Protein AF-A0A4Q5SXL4-F1 (afdb_monomer)

Nearest PDB structures (foldseek):
  1yqf-assembly2_E  TM=4.580E-01  e=1.972E+00  Leishmania major
  8h2d-assembly2_B-2  TM=3.718E-01  e=1.495E+00  Mycobacterium tuberculosis H37Rv
  8h8p-assembly1_D  TM=5.482E-01  e=9.285E+00  Candida parapsilosis
  5nro-assembly1_A  TM=2.969E-01  e=9.088E-01  Escherichia coli
  4b9q-assembly4_D  TM=2.934E-01  e=1.866E+00  Escherichia coli

Mean predicted aligned error: 4.13 Å

Structure (mmCIF, N/CA/C/O backbone):
data_AF-A0A4Q5SXL4-F1
#
_entry.id   AF-A0A4Q5SXL4-F1
#
loop_
_atom_site.group_PDB
_atom_site.id
_atom_site.type_symbol
_atom_site.label_atom_id
_atom_site.label_alt_id
_atom_site.label_comp_id
_atom_site.label_asym_id
_atom_site.label_entity_id
_atom_site.label_seq_id
_atom_site.pdbx_PDB_ins_code
_atom_site.Cartn_x
_atom_site.Cartn_y
_atom_site.Cartn_z
_atom_site.occupancy
_atom_site.B_iso_or_equiv
_atom_site.auth_seq_id
_atom_site.auth_comp_id
_atom_site.auth_asym_id
_atom_site.auth_atom_id
_atom_site.pdbx_PDB_model_num
ATOM 1 N N . MET A 1 1 ? 24.345 6.153 -5.750 1.00 40.06 1 MET A N 1
ATOM 2 C CA . MET A 1 1 ? 23.360 6.690 -4.787 1.00 40.06 1 MET A CA 1
ATOM 3 C C . MET A 1 1 ? 22.480 5.534 -4.350 1.00 40.06 1 MET A C 1
ATOM 5 O O . MET A 1 1 ? 22.022 4.790 -5.207 1.00 40.06 1 MET A O 1
ATOM 9 N N . SER A 1 2 ? 22.357 5.299 -3.044 1.00 46.81 2 SER A N 1
ATOM 10 C CA . SER A 1 2 ? 21.517 4.227 -2.499 1.00 46.81 2 SER A CA 1
ATOM 11 C C . SER A 1 2 ? 20.056 4.600 -2.736 1.00 46.81 2 SER A C 1
ATOM 13 O O . SER A 1 2 ? 19.546 5.466 -2.034 1.00 46.81 2 SER A O 1
ATOM 15 N N . HIS A 1 3 ? 19.411 3.990 -3.732 1.00 60.66 3 HIS A N 1
ATOM 16 C CA . HIS A 1 3 ? 17.972 4.138 -3.949 1.00 60.66 3 HIS A CA 1
ATOM 17 C C . HIS A 1 3 ? 17.266 3.719 -2.657 1.00 60.66 3 HIS A C 1
ATOM 19 O O . HIS A 1 3 ? 17.535 2.629 -2.144 1.00 60.66 3 HIS A O 1
ATOM 25 N N . ASN A 1 4 ? 16.437 4.587 -2.082 1.00 66.44 4 ASN A N 1
ATOM 26 C CA . ASN A 1 4 ? 15.798 4.277 -0.813 1.00 66.44 4 ASN A CA 1
ATOM 27 C C . ASN A 1 4 ? 14.870 3.069 -1.014 1.00 66.44 4 ASN A C 1
ATOM 29 O O . ASN A 1 4 ? 13.948 3.111 -1.827 1.00 66.44 4 ASN A O 1
ATOM 33 N N . ILE A 1 5 ? 15.173 1.970 -0.325 1.00 85.12 5 ILE A N 1
ATOM 34 C CA . ILE A 1 5 ? 14.430 0.709 -0.422 1.00 85.12 5 ILE A CA 1
ATOM 35 C C . ILE A 1 5 ? 13.224 0.676 0.525 1.00 85.12 5 ILE A C 1
ATOM 37 O O . ILE A 1 5 ? 12.421 -0.249 0.425 1.00 85.12 5 ILE A O 1
ATOM 41 N N . TYR A 1 6 ? 13.070 1.678 1.399 1.00 92.31 6 TYR A N 1
ATOM 42 C CA . TYR A 1 6 ? 11.965 1.784 2.349 1.00 92.31 6 TYR A CA 1
ATOM 43 C C . TYR A 1 6 ? 11.374 3.190 2.384 1.00 92.31 6 TYR A C 1
ATOM 45 O O . TYR A 1 6 ? 12.096 4.178 2.485 1.00 92.31 6 TYR A O 1
ATOM 53 N N . PHE A 1 7 ? 10.053 3.294 2.404 1.00 95.69 7 PHE A N 1
ATOM 54 C CA . PHE A 1 7 ? 9.379 4.540 2.757 1.00 95.69 7 PHE A CA 1
ATOM 55 C C . PHE A 1 7 ? 8.067 4.248 3.475 1.00 95.69 7 PHE A C 1
ATOM 57 O O . PHE A 1 7 ? 7.548 3.137 3.398 1.00 95.69 7 PHE A O 1
ATOM 64 N N . SER A 1 8 ? 7.519 5.238 4.172 1.00 97.25 8 SER A N 1
ATOM 65 C CA . SER A 1 8 ? 6.174 5.154 4.732 1.00 97.25 8 SER A CA 1
ATOM 66 C C . SER A 1 8 ? 5.304 6.304 4.237 1.00 97.25 8 SER A C 1
ATOM 68 O O . SER A 1 8 ? 5.796 7.351 3.800 1.00 97.25 8 SER A O 1
ATOM 70 N N . ARG A 1 9 ? 3.986 6.093 4.256 1.00 97.62 9 ARG A N 1
ATOM 71 C CA . ARG A 1 9 ? 2.998 7.115 3.906 1.00 97.62 9 ARG A CA 1
ATOM 72 C C . ARG A 1 9 ? 1.775 6.998 4.800 1.00 97.62 9 ARG A C 1
ATOM 74 O O . ARG A 1 9 ? 1.230 5.912 4.984 1.00 97.62 9 ARG A O 1
ATOM 81 N N . ILE A 1 10 ? 1.306 8.137 5.304 1.00 97.88 10 ILE A N 1
ATOM 82 C CA . ILE A 1 10 ? 0.021 8.220 5.999 1.00 97.88 10 ILE A CA 1
ATOM 83 C C . ILE A 1 10 ? -1.088 8.293 4.948 1.00 97.88 10 ILE A C 1
ATOM 85 O O . ILE A 1 10 ? -1.137 9.226 4.147 1.00 97.88 10 ILE A O 1
ATOM 89 N N . ILE A 1 11 ? -1.981 7.306 4.947 1.00 97.81 11 ILE A N 1
ATOM 90 C CA . ILE A 1 11 ? -3.077 7.175 3.984 1.00 97.81 11 ILE A CA 1
ATOM 91 C C . ILE A 1 11 ? -4.392 7.016 4.747 1.00 97.81 11 ILE A C 1
ATOM 93 O O . ILE A 1 11 ? -4.480 6.275 5.729 1.00 97.81 11 ILE A O 1
ATOM 97 N N . LYS A 1 12 ? -5.438 7.717 4.293 1.00 96.75 12 LYS A N 1
ATOM 98 C CA . LYS A 1 12 ? -6.802 7.479 4.777 1.00 96.75 12 LYS A CA 1
ATOM 99 C C . LYS A 1 12 ? -7.302 6.145 4.223 1.00 96.75 12 LYS A C 1
ATOM 101 O O . LYS A 1 12 ? -7.397 5.998 3.006 1.00 96.75 12 LYS A O 1
ATOM 106 N N . ALA A 1 13 ? -7.644 5.220 5.113 1.00 96.62 13 ALA A N 1
ATOM 107 C CA . ALA A 1 13 ? -8.115 3.885 4.775 1.00 96.62 13 ALA A CA 1
ATOM 108 C C . ALA A 1 13 ? -9.257 3.496 5.730 1.00 96.62 13 ALA A C 1
ATOM 110 O O . ALA A 1 13 ? -9.066 3.396 6.948 1.00 96.62 13 ALA A O 1
ATOM 111 N N . GLY A 1 14 ? -10.468 3.362 5.180 1.00 92.81 14 GLY A N 1
ATOM 112 C CA . GLY A 1 14 ? -11.703 3.394 5.968 1.00 92.81 14 GLY A CA 1
ATOM 113 C C . GLY A 1 14 ? -11.877 4.742 6.685 1.00 92.81 14 GLY A C 1
ATOM 114 O O . GLY A 1 14 ? -11.636 5.807 6.107 1.00 92.81 14 GLY A O 1
ATOM 115 N N . ASP A 1 15 ? -12.234 4.695 7.968 1.00 93.81 15 ASP A N 1
ATOM 116 C CA . ASP A 1 15 ? -12.503 5.886 8.789 1.00 93.81 15 ASP A CA 1
ATOM 117 C C . ASP A 1 15 ? -11.263 6.471 9.485 1.00 93.81 15 ASP A C 1
ATOM 119 O O . ASP A 1 15 ? -11.371 7.398 10.288 1.00 93.81 15 ASP A O 1
ATOM 123 N N . ARG A 1 16 ? -10.066 5.940 9.206 1.00 94.56 16 ARG A N 1
ATOM 124 C CA . ARG A 1 16 ? -8.836 6.297 9.928 1.00 94.56 16 ARG A CA 1
ATOM 125 C C . ARG A 1 16 ? -7.711 6.691 8.983 1.00 94.56 16 ARG A C 1
ATOM 127 O O . ARG A 1 16 ? -7.666 6.273 7.828 1.00 94.56 16 ARG A O 1
ATOM 134 N N . GLN A 1 17 ? -6.773 7.475 9.505 1.00 97.38 17 GLN A N 1
ATOM 135 C CA . GLN A 1 17 ? -5.440 7.584 8.922 1.00 97.38 17 GLN A CA 1
ATOM 136 C C . GLN A 1 17 ? -4.582 6.435 9.447 1.00 97.38 17 GLN A C 1
ATOM 138 O O . GLN A 1 17 ? -4.572 6.171 10.651 1.00 97.38 17 GLN A O 1
ATOM 143 N N . ARG A 1 18 ? -3.892 5.744 8.543 1.00 97.38 18 ARG A N 1
ATOM 144 C CA . ARG A 1 18 ? -2.978 4.648 8.867 1.00 97.38 18 ARG A CA 1
ATOM 145 C C . ARG A 1 18 ? -1.642 4.894 8.188 1.00 97.38 18 ARG A C 1
ATOM 147 O O . ARG A 1 18 ? -1.603 5.403 7.069 1.00 97.38 18 ARG A O 1
ATOM 154 N N . 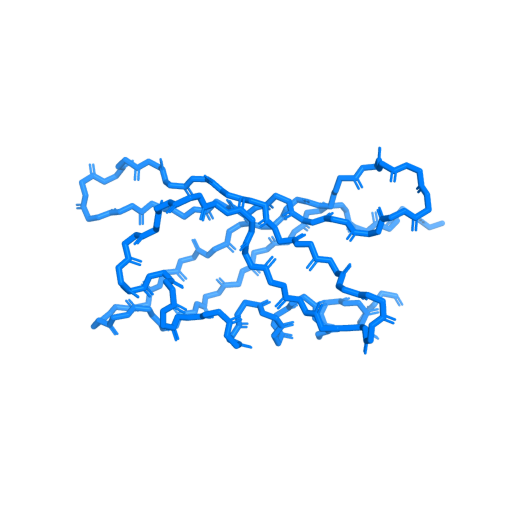GLU A 1 19 ? -0.562 4.536 8.865 1.00 97.94 19 GLU A N 1
ATOM 155 C CA . GLU A 1 19 ? 0.764 4.529 8.262 1.00 97.94 19 GLU A CA 1
ATOM 156 C C . GLU A 1 19 ? 0.972 3.204 7.532 1.00 97.94 19 GLU A C 1
ATOM 158 O O . GLU A 1 19 ? 0.956 2.136 8.145 1.00 97.94 19 GLU A O 1
ATOM 163 N N . PHE A 1 20 ? 1.131 3.292 6.215 1.00 98.38 20 PHE A N 1
ATOM 164 C CA . PHE A 1 20 ? 1.526 2.175 5.374 1.00 98.38 20 PHE A CA 1
ATOM 165 C C . PHE A 1 20 ? 3.034 2.229 5.171 1.00 98.38 20 PHE A C 1
ATOM 167 O O . PHE A 1 20 ? 3.577 3.266 4.783 1.00 98.38 20 PHE A O 1
ATOM 174 N N . ASN A 1 21 ? 3.694 1.107 5.422 1.00 98.25 21 ASN A N 1
ATOM 175 C CA . ASN A 1 21 ? 5.123 0.925 5.235 1.00 98.25 21 ASN A CA 1
ATOM 176 C C . ASN A 1 21 ? 5.355 0.190 3.923 1.00 98.25 21 ASN A C 1
ATOM 178 O O . ASN A 1 21 ? 4.757 -0.853 3.688 1.00 98.25 21 ASN A O 1
ATOM 182 N N . PHE A 1 22 ? 6.235 0.721 3.088 1.00 97.38 22 PHE A N 1
ATOM 183 C CA . PHE A 1 22 ? 6.558 0.194 1.774 1.00 97.38 22 PHE A CA 1
ATOM 184 C C . PHE A 1 22 ? 8.019 -0.229 1.755 1.00 97.38 22 PHE A C 1
ATOM 186 O O . PHE A 1 22 ? 8.911 0.555 2.086 1.00 97.38 22 PHE A O 1
ATOM 193 N N . ARG A 1 23 ? 8.272 -1.457 1.316 1.00 95.12 23 ARG A N 1
ATOM 194 C CA . ARG A 1 23 ? 9.606 -1.999 1.079 1.00 95.12 23 ARG A CA 1
ATOM 195 C C . ARG A 1 23 ? 9.724 -2.409 -0.380 1.00 95.12 23 ARG A C 1
ATOM 197 O O . ARG A 1 23 ? 9.022 -3.312 -0.829 1.00 95.12 23 ARG A O 1
ATOM 204 N N . ARG A 1 24 ? 10.638 -1.787 -1.120 1.00 92.44 24 ARG A N 1
ATOM 205 C CA . ARG A 1 24 ? 10.969 -2.208 -2.485 1.00 92.44 24 ARG A CA 1
ATOM 206 C C . ARG A 1 24 ? 11.636 -3.583 -2.437 1.00 92.44 24 ARG A C 1
ATOM 208 O O . ARG A 1 24 ? 12.630 -3.765 -1.735 1.00 92.44 24 ARG A O 1
ATOM 215 N N . LEU A 1 25 ? 11.115 -4.535 -3.205 1.00 88.94 25 LEU A N 1
ATOM 216 C CA . LEU A 1 25 ? 11.692 -5.872 -3.320 1.00 88.94 25 LEU A CA 1
ATOM 217 C C . LEU A 1 25 ? 12.629 -5.944 -4.539 1.00 88.94 25 LEU A C 1
ATOM 219 O O . LEU A 1 25 ? 12.242 -5.513 -5.627 1.00 88.94 25 LEU A O 1
ATOM 223 N N . PRO A 1 26 ? 13.848 -6.492 -4.397 1.00 74.00 26 PRO A N 1
ATOM 224 C CA . PRO A 1 26 ? 14.747 -6.731 -5.519 1.00 74.00 26 PRO A CA 1
ATOM 225 C C . PRO A 1 26 ? 14.372 -8.053 -6.206 1.00 74.00 26 PRO A C 1
ATOM 227 O O . PRO A 1 26 ? 14.889 -9.108 -5.846 1.00 74.00 26 PRO A O 1
ATOM 230 N N . VAL A 1 27 ? 13.445 -8.025 -7.168 1.00 71.56 27 VAL A N 1
ATOM 231 C CA . VAL A 1 27 ? 13.019 -9.227 -7.910 1.00 71.56 27 VAL A CA 1
ATOM 232 C C . VAL A 1 27 ? 13.204 -9.006 -9.411 1.00 71.56 27 VAL A C 1
ATOM 234 O O . VAL A 1 27 ? 12.271 -8.638 -10.112 1.00 71.56 27 VAL A O 1
ATOM 237 N N . GLY A 1 28 ? 14.422 -9.243 -9.907 1.00 70.69 28 GLY A N 1
ATOM 238 C CA . GLY A 1 28 ? 14.746 -9.090 -11.331 1.00 70.69 28 GLY A CA 1
ATOM 239 C C . GLY A 1 28 ? 14.444 -7.683 -11.862 1.00 70.69 28 GLY A C 1
ATOM 240 O O . GLY A 1 28 ? 14.676 -6.697 -11.162 1.00 70.69 28 GLY A O 1
ATOM 241 N N . ASP A 1 29 ? 13.908 -7.614 -13.082 1.00 69.88 29 ASP A N 1
ATOM 242 C CA . ASP A 1 29 ? 13.459 -6.364 -13.714 1.00 69.88 29 ASP A CA 1
ATOM 243 C C . ASP A 1 29 ? 12.050 -5.927 -13.251 1.00 69.88 29 ASP A C 1
ATOM 245 O O . ASP A 1 29 ? 11.620 -4.806 -13.534 1.00 69.88 29 ASP A O 1
ATOM 249 N N . ASP A 1 30 ? 11.336 -6.777 -12.502 1.00 77.38 30 ASP A N 1
ATOM 250 C CA . ASP A 1 30 ? 10.002 -6.469 -11.988 1.00 77.38 30 ASP A CA 1
ATOM 251 C C . ASP A 1 30 ? 10.090 -5.571 -10.751 1.00 77.38 30 ASP A C 1
ATOM 2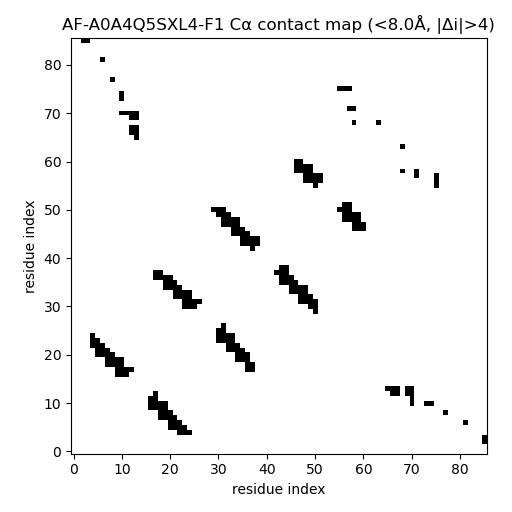53 O O . ASP A 1 30 ? 10.659 -5.927 -9.714 1.00 77.38 30 ASP A O 1
ATOM 257 N N . LEU A 1 31 ? 9.431 -4.414 -10.808 1.00 86.19 31 LEU A N 1
ATOM 258 C CA . LEU A 1 31 ? 9.315 -3.541 -9.648 1.00 86.19 31 LEU A CA 1
ATOM 259 C C . LEU A 1 31 ? 8.140 -3.983 -8.769 1.00 86.19 31 LEU A C 1
ATOM 261 O O . LEU A 1 31 ? 6.986 -3.977 -9.201 1.00 86.19 31 LEU A O 1
ATOM 265 N N . ARG A 1 32 ? 8.442 -4.346 -7.520 1.00 92.50 32 ARG A N 1
ATOM 266 C CA . ARG A 1 32 ? 7.459 -4.792 -6.524 1.00 92.50 32 ARG A CA 1
ATOM 267 C C . ARG A 1 32 ? 7.679 -4.067 -5.205 1.00 92.50 32 ARG A C 1
ATOM 269 O O . ARG A 1 32 ? 8.825 -3.814 -4.822 1.00 92.50 32 ARG A O 1
ATOM 276 N N . TYR A 1 33 ? 6.590 -3.789 -4.499 1.00 95.44 33 TYR A N 1
ATOM 277 C CA . TYR A 1 33 ? 6.635 -3.262 -3.139 1.00 95.44 33 TYR A CA 1
ATOM 278 C C . TYR A 1 33 ? 5.903 -4.207 -2.201 1.00 95.44 33 TYR A C 1
ATOM 280 O O . TYR A 1 33 ? 4.732 -4.496 -2.407 1.00 95.44 33 TYR A O 1
ATOM 288 N N . GLU A 1 34 ? 6.573 -4.672 -1.156 1.00 96.06 34 GLU A N 1
ATOM 289 C CA . GLU A 1 34 ? 5.871 -5.199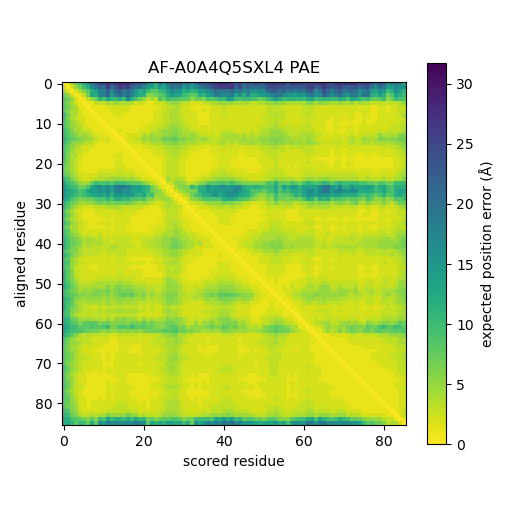 0.005 1.00 96.06 34 GLU A CA 1
ATOM 290 C C . GLU A 1 34 ? 5.282 -4.020 0.773 1.00 96.06 34 GLU A C 1
ATOM 292 O O . GLU A 1 34 ? 5.960 -3.017 1.005 1.00 96.06 34 GLU A O 1
ATOM 297 N N . VAL A 1 35 ? 4.013 -4.140 1.135 1.00 97.69 35 VAL A N 1
ATOM 298 C CA . VAL A 1 35 ? 3.273 -3.151 1.899 1.00 97.69 35 VAL A CA 1
ATOM 299 C C . VAL A 1 35 ? 2.828 -3.777 3.202 1.00 97.69 35 VAL A C 1
ATOM 301 O O . VAL A 1 35 ? 2.354 -4.911 3.240 1.00 97.69 35 VAL A O 1
ATOM 304 N N . ASP A 1 36 ? 2.967 -3.014 4.270 1.00 97.56 36 ASP A N 1
ATOM 305 C CA . ASP A 1 36 ? 2.590 -3.399 5.611 1.00 97.56 36 ASP A CA 1
ATOM 306 C C . ASP A 1 36 ? 1.782 -2.288 6.288 1.00 97.56 36 ASP A C 1
ATOM 308 O O . ASP A 1 36 ? 2.098 -1.105 6.157 1.00 97.56 36 ASP A O 1
ATOM 312 N N . VAL A 1 37 ? 0.759 -2.676 7.047 1.00 97.94 37 VAL A N 1
ATOM 313 C CA . VAL A 1 37 ? -0.063 -1.754 7.831 1.00 97.94 37 VAL A CA 1
ATOM 314 C C . VAL A 1 37 ? -0.652 -2.463 9.060 1.00 97.94 37 VAL A C 1
ATOM 316 O O . VAL A 1 37 ? -1.098 -3.608 8.948 1.00 97.94 37 VAL A O 1
ATOM 319 N N . PRO A 1 38 ? -0.695 -1.828 10.245 1.00 96.81 38 PRO A N 1
ATOM 320 C CA . PRO A 1 38 ? -1.413 -2.377 11.389 1.00 96.81 38 PRO A CA 1
ATOM 321 C C . PRO A 1 38 ? -2.937 -2.209 11.252 1.00 96.81 38 PRO A C 1
ATOM 323 O O . PRO A 1 38 ? -3.450 -1.159 10.841 1.00 96.81 38 PRO A O 1
ATOM 326 N N . ASP A 1 39 ? -3.675 -3.240 11.653 1.00 94.31 39 ASP A N 1
ATOM 327 C CA . ASP A 1 39 ? -5.111 -3.172 11.902 1.00 94.31 39 ASP A CA 1
ATOM 328 C C . ASP A 1 39 ? -5.421 -2.501 13.258 1.00 94.31 39 ASP A C 1
ATOM 330 O O . ASP A 1 39 ? -4.535 -2.019 13.967 1.00 94.31 39 ASP A O 1
ATOM 334 N N . ASP A 1 40 ? -6.699 -2.452 13.637 1.00 92.38 40 ASP A N 1
ATOM 335 C CA . ASP A 1 40 ? -7.133 -1.796 14.882 1.00 92.38 40 ASP A CA 1
ATOM 336 C C . ASP A 1 40 ? -6.746 -2.555 16.161 1.00 92.38 40 ASP A C 1
ATOM 338 O O . ASP A 1 40 ? -6.836 -2.007 17.259 1.00 92.38 40 ASP A O 1
ATOM 342 N N . ARG A 1 41 ? -6.310 -3.810 16.031 1.00 93.81 41 ARG A N 1
ATOM 343 C CA . ARG A 1 41 ? -5.818 -4.657 17.124 1.00 93.81 41 ARG A CA 1
ATOM 344 C C . ARG A 1 41 ? -4.289 -4.675 17.186 1.00 93.81 41 ARG A C 1
ATOM 346 O O . ARG A 1 41 ? -3.728 -5.365 18.033 1.00 93.81 41 ARG A O 1
ATOM 353 N N . GLY A 1 42 ? -3.617 -3.935 16.301 1.00 92.69 42 GLY A N 1
ATOM 354 C CA . GLY A 1 42 ? -2.165 -3.953 16.146 1.00 92.69 42 GLY A CA 1
ATOM 355 C C . GLY A 1 42 ? -1.640 -5.177 15.38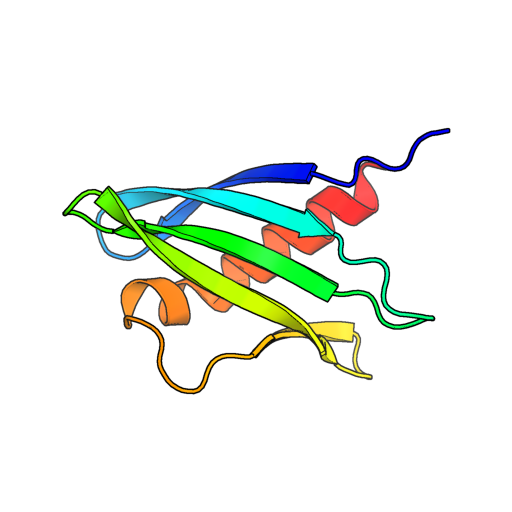9 1.00 92.69 42 GLY A C 1
ATOM 356 O O . GLY A 1 42 ? -0.424 -5.337 15.271 1.00 92.69 42 GLY A O 1
ATOM 357 N N . GLN A 1 43 ? -2.518 -6.032 14.853 1.00 96.19 43 GLN A N 1
ATOM 358 C CA . GLN A 1 43 ? -2.118 -7.119 13.970 1.00 96.19 43 GLN A CA 1
ATOM 359 C C . GLN A 1 43 ? -1.708 -6.538 12.619 1.00 96.19 43 GLN A C 1
ATOM 361 O O . GLN A 1 43 ? -2.396 -5.700 12.040 1.00 96.19 43 GLN A O 1
ATOM 366 N N . ARG A 1 44 ? -0.561 -6.979 12.108 1.00 95.81 44 ARG A N 1
ATOM 367 C CA . ARG A 1 44 ? -0.021 -6.476 10.847 1.00 95.81 44 ARG A CA 1
ATOM 368 C C . ARG A 1 44 ? -0.657 -7.207 9.676 1.00 95.81 44 ARG A C 1
ATOM 370 O O . ARG A 1 44 ? -0.705 -8.436 9.653 1.00 95.81 44 ARG A O 1
ATOM 377 N N . ILE A 1 45 ? -1.135 -6.432 8.715 1.00 96.75 45 ILE A N 1
ATOM 378 C CA . ILE A 1 45 ? -1.567 -6.901 7.406 1.00 96.75 45 ILE A CA 1
ATOM 379 C C . ILE A 1 45 ? -0.427 -6.592 6.449 1.00 96.75 45 ILE A C 1
ATOM 381 O O . ILE A 1 45 ? -0.026 -5.435 6.317 1.00 96.75 45 ILE A O 1
ATOM 385 N N . SER A 1 46 ? 0.081 -7.622 5.784 1.00 96.50 46 SER A N 1
ATOM 386 C CA . SER A 1 46 ? 1.147 -7.491 4.796 1.00 96.50 46 SER A CA 1
ATOM 387 C C . SER A 1 46 ? 0.693 -8.067 3.461 1.00 96.50 46 SER A C 1
ATOM 389 O O . SER A 1 46 ? 0.049 -9.115 3.418 1.00 96.50 46 SER A O 1
ATOM 391 N N . PHE A 1 47 ? 1.005 -7.369 2.377 1.00 97.00 47 PHE A N 1
ATOM 392 C CA . PHE A 1 47 ? 0.646 -7.753 1.013 1.00 97.00 47 PHE A CA 1
ATOM 393 C C . PHE A 1 47 ? 1.650 -7.168 0.021 1.00 97.00 47 PHE A C 1
ATOM 395 O O . PHE A 1 47 ? 2.435 -6.290 0.369 1.00 97.00 47 PHE A O 1
ATOM 402 N N . THR A 1 48 ? 1.639 -7.649 -1.220 1.00 96.06 48 THR A N 1
ATOM 403 C CA . THR A 1 48 ? 2.529 -7.128 -2.265 1.00 96.06 48 THR A CA 1
ATOM 404 C C . THR A 1 48 ? 1.752 -6.224 -3.209 1.00 96.06 48 THR A C 1
ATOM 406 O O . THR A 1 48 ? 0.619 -6.521 -3.560 1.00 96.06 48 THR A O 1
ATOM 409 N N . MET A 1 49 ? 2.362 -5.131 -3.648 1.00 96.12 49 MET A N 1
ATOM 410 C CA . MET A 1 49 ? 1.928 -4.334 -4.788 1.00 96.12 49 MET A CA 1
ATOM 411 C C . MET A 1 49 ? 2.783 -4.715 -5.998 1.00 96.12 49 MET A C 1
ATOM 413 O O . MET A 1 49 ? 4.014 -4.604 -5.962 1.00 96.12 49 MET A O 1
ATOM 417 N N . LEU A 1 50 ? 2.127 -5.169 -7.063 1.00 93.94 50 LEU A N 1
ATOM 418 C CA . LEU A 1 50 ? 2.739 -5.527 -8.339 1.00 93.94 50 LEU A CA 1
ATOM 419 C C . LEU A 1 50 ? 2.437 -4.457 -9.381 1.00 93.94 50 LEU A C 1
ATOM 421 O O . LEU A 1 50 ? 1.312 -3.957 -9.458 1.00 93.94 50 LEU A O 1
ATOM 425 N N . ARG A 1 51 ? 3.433 -4.137 -10.206 1.00 92.12 51 ARG A N 1
ATOM 426 C CA . ARG A 1 51 ? 3.246 -3.277 -11.371 1.00 92.12 51 ARG A CA 1
ATOM 427 C C . ARG A 1 51 ? 2.795 -4.118 -12.565 1.00 92.12 51 ARG A C 1
ATOM 429 O O . ARG A 1 51 ? 3.465 -5.079 -12.928 1.00 92.12 51 ARG A O 1
ATOM 436 N N . SER A 1 52 ? 1.671 -3.758 -13.173 1.00 89.31 52 SER A N 1
ATOM 437 C CA . SER A 1 52 ? 1.182 -4.373 -14.407 1.00 89.31 52 SER A CA 1
ATOM 438 C C . SER A 1 52 ? 2.023 -3.935 -15.617 1.00 89.31 52 SER A C 1
ATOM 440 O O . SER A 1 52 ? 2.727 -2.919 -15.537 1.00 89.31 52 SER A O 1
ATOM 442 N N . PRO A 1 53 ? 1.934 -4.637 -16.763 1.00 86.88 53 PRO A N 1
ATOM 443 C CA . PRO A 1 53 ? 2.589 -4.218 -18.006 1.00 86.88 53 PRO A CA 1
ATOM 444 C C . PRO A 1 53 ? 2.189 -2.806 -18.469 1.00 86.88 53 PRO A C 1
ATOM 446 O O . PRO A 1 53 ? 3.001 -2.085 -19.041 1.00 86.88 53 PRO A O 1
ATOM 449 N N . GLU A 1 54 ? 0.962 -2.376 -18.167 1.00 87.94 54 GLU A N 1
ATOM 450 C CA . GLU A 1 54 ? 0.435 -1.033 -18.454 1.00 87.94 54 GLU A CA 1
ATOM 451 C C . GLU A 1 54 ? 0.922 0.027 -17.449 1.00 87.94 54 GLU A C 1
ATOM 453 O O . GLU A 1 54 ? 0.565 1.201 -17.542 1.00 87.94 54 GLU A O 1
ATOM 458 N N . GLY A 1 55 ? 1.732 -0.376 -16.467 1.00 87.62 55 GLY A N 1
ATOM 459 C CA . GLY A 1 55 ? 2.333 0.500 -15.470 1.00 87.62 55 GLY A CA 1
ATOM 460 C C . GLY A 1 55 ? 1.454 0.803 -14.256 1.00 87.62 55 GLY A C 1
ATOM 461 O O . GLY A 1 55 ? 1.856 1.642 -13.448 1.00 87.62 55 GLY A O 1
ATOM 462 N N . GLN A 1 56 ? 0.303 0.137 -14.113 1.00 91.25 56 GLN A N 1
ATOM 463 C CA . GLN A 1 56 ? -0.599 0.292 -12.967 1.00 91.25 56 GLN A CA 1
ATOM 464 C C . GLN A 1 56 ? -0.132 -0.545 -11.781 1.00 91.25 56 GLN A C 1
ATOM 466 O O . GLN A 1 56 ? 0.355 -1.657 -11.962 1.00 91.25 56 GLN A O 1
ATOM 471 N N . TRP A 1 57 ? -0.334 -0.057 -10.565 1.00 94.06 57 TRP A N 1
ATOM 472 C CA . TRP A 1 57 ? -0.028 -0.811 -9.353 1.00 94.06 57 TRP A CA 1
ATOM 473 C C . TRP A 1 57 ? -1.263 -1.510 -8.798 1.00 94.06 57 TRP A C 1
ATOM 475 O O . TRP A 1 57 ? -2.311 -0.893 -8.625 1.00 94.06 57 TRP A O 1
ATOM 485 N N . ARG A 1 58 ? -1.146 -2.803 -8.488 1.00 93.25 58 ARG A N 1
ATOM 486 C CA . ARG A 1 58 ? -2.248 -3.607 -7.943 1.00 93.25 58 ARG A CA 1
ATOM 487 C C . ARG A 1 58 ? -1.790 -4.445 -6.766 1.00 93.25 58 ARG A C 1
ATOM 489 O O . ARG A 1 58 ? -0.685 -4.983 -6.785 1.00 93.25 58 ARG A O 1
ATOM 496 N N . ALA A 1 59 ? -2.658 -4.576 -5.770 1.00 94.44 59 ALA A N 1
ATOM 497 C CA . ALA A 1 59 ? -2.409 -5.461 -4.647 1.00 94.44 59 ALA A CA 1
ATOM 498 C C . ALA A 1 59 ? -2.549 -6.925 -5.090 1.00 94.44 59 ALA A C 1
ATOM 500 O O . ALA A 1 59 ? -3.581 -7.323 -5.627 1.00 94.44 59 ALA A O 1
ATOM 501 N N . ASP A 1 60 ? -1.510 -7.713 -4.848 1.00 92.38 60 ASP A N 1
ATOM 502 C CA . ASP A 1 60 ? -1.459 -9.157 -5.038 1.00 92.38 60 ASP A CA 1
ATOM 503 C C . ASP A 1 60 ? -1.689 -9.844 -3.690 1.00 92.38 60 ASP A C 1
ATOM 505 O O . ASP A 1 60 ? -0.761 -10.150 -2.936 1.00 92.38 60 ASP A O 1
ATOM 509 N N . ALA A 1 61 ? -2.964 -9.981 -3.336 1.00 89.00 61 ALA A N 1
ATOM 510 C CA . ALA A 1 61 ? -3.408 -10.713 -2.161 1.00 89.00 61 ALA A CA 1
ATOM 511 C C . ALA A 1 61 ? -4.819 -11.275 -2.404 1.00 89.00 61 ALA A C 1
ATOM 513 O O . ALA A 1 61 ? -5.697 -10.537 -2.854 1.00 89.00 61 ALA A O 1
ATOM 514 N N . PRO A 1 62 ? -5.073 -12.559 -2.082 1.00 81.69 62 PRO A N 1
ATOM 515 C CA . PRO A 1 62 ? -6.360 -13.201 -2.357 1.00 81.69 62 PRO A CA 1
ATOM 516 C C . PRO A 1 62 ? -7.508 -12.623 -1.521 1.00 81.69 62 PRO A C 1
ATOM 518 O O . PRO A 1 62 ? -8.660 -12.663 -1.943 1.00 81.69 62 PRO A O 1
ATOM 521 N N . GLN A 1 63 ? -7.204 -12.086 -0.339 1.00 89.31 63 GLN A N 1
ATOM 522 C CA . GLN A 1 63 ? -8.178 -11.459 0.543 1.00 89.31 63 GLN A CA 1
ATOM 523 C C . GLN A 1 63 ? -7.526 -10.301 1.294 1.00 89.31 63 GLN A C 1
ATOM 525 O O . GLN A 1 63 ? -6.541 -10.481 2.013 1.00 89.31 63 GLN A O 1
ATOM 530 N N . LEU A 1 64 ? -8.091 -9.110 1.127 1.00 94.69 64 LEU A N 1
ATOM 531 C CA . LEU A 1 64 ? -7.728 -7.924 1.887 1.00 94.69 64 LEU A CA 1
ATOM 532 C C . LEU A 1 64 ? -8.963 -7.406 2.616 1.00 94.69 64 LEU A C 1
ATOM 534 O O . LEU A 1 64 ? -10.073 -7.512 2.089 1.00 94.69 64 LEU A O 1
ATOM 538 N N . PRO A 1 65 ? -8.797 -6.818 3.811 1.00 95.81 65 PRO A N 1
ATOM 539 C CA . PRO A 1 65 ? -9.867 -6.040 4.412 1.00 95.81 65 PRO A CA 1
ATOM 540 C C . PRO A 1 65 ? -10.351 -4.966 3.433 1.00 95.81 65 PRO A C 1
ATOM 542 O O . PRO A 1 65 ? -9.532 -4.347 2.750 1.00 95.81 65 PRO A O 1
ATOM 545 N N . SER A 1 66 ? -11.662 -4.712 3.390 1.00 95.88 66 SER A N 1
ATOM 546 C CA . SER A 1 66 ? -12.257 -3.738 2.460 1.00 95.88 66 SER A CA 1
ATOM 547 C C . SER A 1 66 ? -11.576 -2.375 2.541 1.00 95.88 66 SER A C 1
ATOM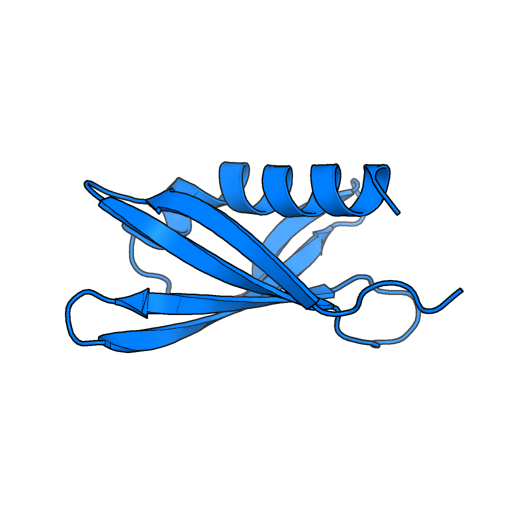 549 O O . SER A 1 66 ? -11.216 -1.809 1.522 1.00 95.88 66 SER A O 1
ATOM 551 N N . TRP A 1 67 ? -11.259 -1.908 3.750 1.00 96.25 67 TRP A N 1
ATOM 552 C CA . TRP A 1 67 ? -10.575 -0.631 3.949 1.00 96.25 67 TRP 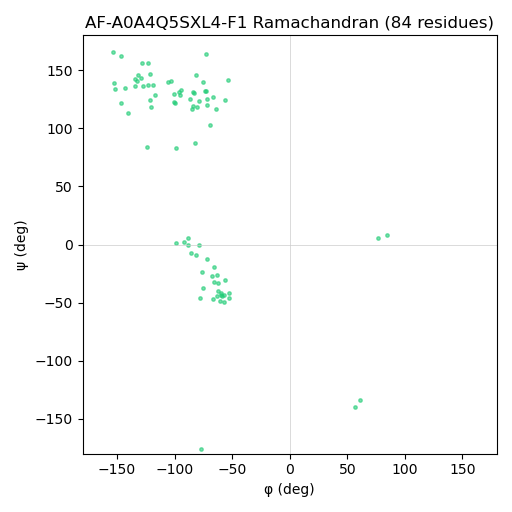A CA 1
ATOM 553 C C . TRP A 1 67 ? -9.165 -0.568 3.339 1.00 96.25 67 TRP A C 1
ATOM 555 O O . TRP A 1 67 ? -8.705 0.528 3.023 1.00 96.25 67 TRP A O 1
ATOM 565 N N . VAL A 1 68 ? -8.469 -1.703 3.185 1.00 96.56 68 VAL A N 1
ATOM 566 C CA . VAL A 1 68 ? -7.185 -1.776 2.464 1.00 96.56 68 VAL A CA 1
ATOM 567 C C . VAL A 1 68 ? -7.446 -1.763 0.961 1.00 96.56 68 VAL A C 1
ATOM 569 O O . VAL A 1 68 ? -6.787 -1.020 0.237 1.00 96.56 68 VAL A O 1
ATOM 572 N N . ALA A 1 69 ? -8.413 -2.560 0.496 1.00 95.00 69 ALA A N 1
ATOM 573 C CA . ALA A 1 69 ? -8.774 -2.644 -0.917 1.00 95.00 69 ALA A CA 1
ATOM 574 C C . ALA A 1 69 ? -9.241 -1.283 -1.468 1.00 95.00 69 ALA A C 1
ATOM 576 O O . ALA A 1 69 ? -8.762 -0.842 -2.510 1.00 95.00 69 ALA A O 1
ATOM 577 N N . ASP A 1 70 ? -10.073 -0.564 -0.716 1.00 96.12 70 ASP A N 1
ATOM 578 C CA . ASP A 1 70 ? -10.566 0.776 -1.053 1.00 96.12 70 ASP A CA 1
ATOM 579 C C . ASP A 1 70 ? -9.443 1.832 -1.075 1.00 96.12 70 ASP A C 1
ATOM 581 O O . ASP A 1 70 ? -9.589 2.903 -1.667 1.00 96.12 70 ASP A O 1
ATOM 585 N N . ALA A 1 71 ? -8.302 1.553 -0.435 1.00 96.75 71 ALA A N 1
ATOM 586 C CA . ALA A 1 71 ? -7.131 2.426 -0.432 1.00 96.75 71 ALA A CA 1
ATOM 587 C C . ALA A 1 71 ? -6.165 2.164 -1.606 1.00 96.75 71 ALA A C 1
ATOM 589 O O . ALA A 1 71 ? -5.167 2.879 -1.717 1.00 96.75 71 ALA A O 1
ATOM 590 N N . ALA A 1 72 ? -6.443 1.196 -2.492 1.00 94.38 72 ALA A N 1
ATOM 591 C CA . ALA A 1 72 ? -5.533 0.760 -3.559 1.00 94.38 72 ALA A CA 1
ATOM 592 C C . ALA A 1 72 ? -5.008 1.906 -4.442 1.00 94.38 72 ALA A C 1
ATOM 594 O O . ALA A 1 72 ? -3.799 2.017 -4.642 1.00 94.38 72 ALA A O 1
ATOM 595 N N . GLU A 1 73 ? -5.879 2.815 -4.891 1.00 95.56 73 GLU A N 1
ATOM 596 C CA . GLU A 1 73 ? -5.472 3.973 -5.706 1.00 95.56 73 GLU A CA 1
ATOM 597 C C . GLU A 1 73 ? -4.518 4.916 -4.954 1.00 95.56 73 GLU A C 1
ATOM 599 O O . GLU A 1 73 ? -3.618 5.521 -5.536 1.00 95.56 73 GLU A O 1
ATOM 604 N N . ARG A 1 74 ? -4.680 5.036 -3.631 1.00 97.44 74 ARG A N 1
ATOM 605 C CA . ARG A 1 74 ? -3.820 5.885 -2.790 1.00 97.44 74 ARG A CA 1
ATOM 606 C C . ARG A 1 74 ? -2.458 5.250 -2.565 1.00 97.44 74 ARG A C 1
ATOM 608 O O . ARG A 1 74 ? -1.457 5.961 -2.539 1.00 97.44 74 ARG A O 1
ATOM 615 N N . LEU A 1 75 ? -2.430 3.927 -2.411 1.00 97.69 75 LEU A N 1
ATOM 616 C CA . LEU A 1 75 ? -1.199 3.145 -2.321 1.00 97.69 75 LEU A CA 1
ATOM 617 C C . LEU A 1 75 ? -0.402 3.251 -3.624 1.00 97.69 75 LEU A C 1
ATOM 619 O O . LEU A 1 75 ? 0.798 3.506 -3.586 1.00 97.69 75 LEU A O 1
ATOM 623 N N . GLU A 1 76 ? -1.076 3.134 -4.769 1.00 96.50 76 GLU A N 1
ATOM 624 C CA . GLU A 1 76 ? -0.477 3.388 -6.078 1.00 96.50 76 GLU A CA 1
ATOM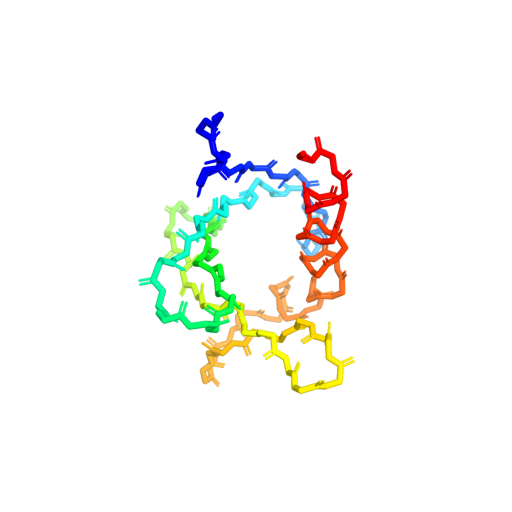 625 C C . GLU A 1 76 ? 0.104 4.806 -6.173 1.00 96.50 76 GLU A C 1
ATOM 627 O O . GLU A 1 76 ? 1.263 4.971 -6.557 1.00 96.50 76 GLU A O 1
ATOM 632 N N . GLY A 1 77 ? -0.672 5.825 -5.792 1.00 96.44 77 GLY A N 1
ATOM 633 C CA . GLY A 1 77 ? -0.209 7.213 -5.787 1.00 96.44 77 GLY A CA 1
ATOM 634 C C . GLY A 1 77 ? 1.041 7.415 -4.928 1.00 96.44 77 GLY A C 1
ATOM 635 O O . GLY A 1 77 ? 1.990 8.051 -5.377 1.00 96.44 77 GLY A O 1
ATOM 636 N N . ALA A 1 78 ? 1.080 6.812 -3.736 1.00 96.62 78 ALA A N 1
ATOM 637 C CA . ALA A 1 78 ? 2.234 6.878 -2.843 1.00 96.62 78 ALA A CA 1
ATOM 638 C C . ALA A 1 78 ? 3.495 6.251 -3.461 1.00 96.62 78 ALA A C 1
ATOM 640 O O . ALA A 1 78 ? 4.583 6.807 -3.327 1.00 96.62 78 ALA A O 1
ATOM 641 N N . ILE A 1 79 ? 3.352 5.123 -4.166 1.00 95.44 79 ILE A N 1
ATOM 642 C CA . ILE A 1 79 ? 4.466 4.485 -4.878 1.00 95.44 79 ILE A CA 1
ATOM 643 C C . ILE A 1 79 ? 4.951 5.370 -6.031 1.00 95.44 79 ILE A C 1
ATOM 645 O O . ILE A 1 79 ? 6.155 5.584 -6.161 1.00 95.44 79 ILE A O 1
ATOM 649 N N . ARG A 1 80 ? 4.039 5.907 -6.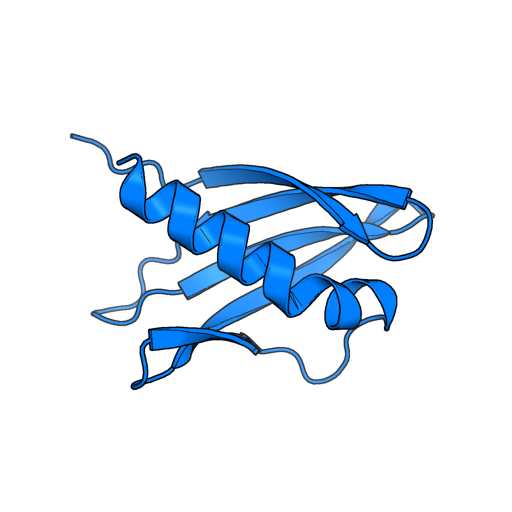851 1.00 94.12 80 ARG A N 1
ATOM 650 C CA . ARG A 1 80 ? 4.396 6.769 -7.991 1.00 94.12 80 ARG A CA 1
ATOM 651 C C . ARG A 1 80 ? 5.128 8.030 -7.543 1.00 94.12 80 ARG A C 1
ATOM 653 O O . ARG A 1 80 ? 6.207 8.309 -8.049 1.00 94.12 80 ARG A O 1
ATOM 660 N N . GLU A 1 81 ? 4.590 8.726 -6.546 1.00 94.06 81 GLU A N 1
ATOM 661 C CA . GLU A 1 81 ? 5.221 9.918 -5.977 1.00 94.06 81 GLU A CA 1
ATOM 662 C C . GLU A 1 81 ? 6.618 9.599 -5.431 1.00 94.06 81 GLU A C 1
ATOM 664 O O . GLU A 1 81 ? 7.583 10.305 -5.712 1.00 94.06 81 GLU A O 1
ATOM 669 N N . HIS A 1 82 ? 6.760 8.487 -4.705 1.00 92.44 82 HIS A N 1
ATOM 670 C CA . HIS A 1 82 ? 8.062 8.064 -4.207 1.00 92.44 82 HIS A CA 1
ATOM 671 C C . HIS A 1 82 ? 9.066 7.814 -5.343 1.00 92.44 82 HIS A C 1
ATOM 673 O O . HIS A 1 82 ? 10.213 8.238 -5.235 1.00 92.44 82 HIS A O 1
ATOM 679 N N . MET A 1 83 ? 8.641 7.177 -6.438 1.00 88.81 83 MET A N 1
ATOM 680 C CA . MET A 1 83 ? 9.490 6.926 -7.608 1.00 88.81 83 MET A CA 1
ATOM 681 C C . MET A 1 83 ? 9.908 8.205 -8.348 1.00 88.81 83 MET A C 1
ATOM 683 O O . MET A 1 83 ? 10.995 8.232 -8.913 1.00 88.81 83 MET A O 1
ATOM 687 N N . GLU A 1 84 ? 9.071 9.244 -8.359 1.00 89.12 84 GLU A N 1
ATOM 688 C CA . GLU A 1 84 ? 9.377 10.537 -8.994 1.00 89.12 84 GLU A CA 1
ATOM 689 C C . GLU A 1 84 ? 10.348 11.395 -8.170 1.00 89.12 84 GLU A C 1
ATOM 691 O O . GLU A 1 84 ? 11.031 12.259 -8.715 1.00 89.12 84 GLU A O 1
ATOM 696 N N . THR A 1 85 ? 10.413 11.165 -6.857 1.00 81.31 85 THR A N 1
ATOM 697 C CA . THR A 1 85 ? 11.239 11.949 -5.918 1.00 81.31 85 THR A CA 1
ATOM 698 C C . THR A 1 85 ? 12.651 11.394 -5.673 1.00 81.31 85 THR A C 1
ATOM 700 O O . THR A 1 85 ? 13.380 11.967 -4.860 1.00 81.31 85 THR A O 1
ATOM 703 N N . GLN A 1 86 ? 13.040 10.297 -6.337 1.00 67.06 86 GLN A N 1
ATOM 704 C CA . GLN A 1 86 ? 14.352 9.635 -6.187 1.00 67.06 86 GLN A CA 1
ATOM 705 C C . GLN A 1 86 ? 15.391 10.051 -7.231 1.00 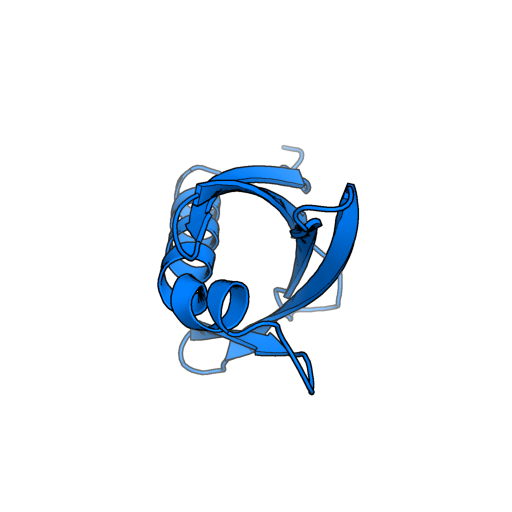67.06 86 GLN A C 1
ATOM 707 O O . GLN A 1 86 ? 15.006 10.384 -8.372 1.00 67.06 86 GLN A O 1
#

Foldseek 3Di:
DPLDQKDWDFFQFPPDTWIKIWGFDPDPPWTKIWIWTADPVRDIDIWMWGQDPVRFTDTDDPDDDPSVRVCRVVVRVVVVVSVVVD

Radius of gyration: 12.61 Å; Cα contacts (8 Å, |Δi|>4): 129; chains: 1; bounding box: 36×25×36 Å

Sequence (86 aa):
MSHNIYFSRIIKAGDRQREFNFRRLPVGDDLRYEVDVPDDRGQRISFTMLRSPEGQWRADAPQLPSWVADAAERLEGAIREHMETQ

Secondary structure (DSSP, 8-state):
-----EEEEEEEETTEEEEEEEEEEEETTEEEEEEEEE-TTSPEEEEEEEE-TTS-EEEE-S---HHHHTTHHHHHHHHHHHHHT-

pLDDT: mean 90.63, std 10.87, range [40.06, 98.38]

Solvent-accessible surface area (backbone atoms only — not comparable to full-atom values): 5159 Å² total; per-residue (Å²): 131,85,75,80,48,63,53,71,47,80,40,72,39,68,98,41,77,43,62,36,38,38,34,58,48,94,51,85,94,53,64,33,31,42,36,35,34,64,49,99,83,64,51,73,50,72,43,34,35,41,58,44,98,89,68,47,60,41,76,61,61,100,78,68,60,65,41,58,59,77,24,41,70,57,55,35,48,52,51,52,54,54,64,71,75,107